Protein AF-A0A856MIJ2-F1 (afdb_monomer_lite)

Foldseek 3Di:
DVVVVVVVVVVVVVVVVVVVVVVVPPPPPPPPPPPVVVVVVVCVVVVVVVVVVVVCVVVVVVCCCVVVVVVVVVVVVVVVVVVVVVVVVVVVVVQVVVPPRVVVVVCVVVVCVVCCCVQQVPDPVNVVVVVVVVVVVCVVVPD

Organism: NCBI:txid415709

Structure (mmCIF, N/CA/C/O backbone):
data_AF-A0A856MIJ2-F1
#
_entry.id   AF-A0A856MIJ2-F1
#
loop_
_atom_site.group_PDB
_atom_site.id
_atom_site.type_symbol
_atom_site.label_atom_id
_atom_site.label_alt_id
_atom_site.label_comp_id
_atom_site.label_asym_id
_atom_site.label_entity_id
_atom_site.label_seq_id
_atom_site.pdbx_PDB_ins_code
_atom_site.Cartn_x
_atom_site.Cartn_y
_atom_site.Cartn_z
_atom_site.occupancy
_atom_site.B_iso_or_equiv
_atom_site.auth_seq_id
_atom_site.auth_comp_id
_atom_site.auth_asym_id
_atom_site.auth_atom_id
_atom_site.pdbx_PDB_model_num
ATOM 1 N N . MET A 1 1 ? -34.867 -69.426 50.176 1.00 54.50 1 MET A N 1
ATOM 2 C CA . MET A 1 1 ? -35.724 -68.615 49.276 1.00 54.50 1 MET A CA 1
ATOM 3 C C . MET A 1 1 ? -35.833 -67.183 49.816 1.00 54.50 1 MET A C 1
ATOM 5 O O . MET A 1 1 ? -36.799 -66.490 49.542 1.00 54.50 1 MET A O 1
ATOM 9 N N . ASP A 1 2 ? -34.819 -66.720 50.558 1.00 55.28 2 ASP A N 1
ATOM 10 C CA . ASP A 1 2 ? -34.926 -65.553 51.447 1.00 55.28 2 ASP A CA 1
ATOM 11 C C . ASP A 1 2 ? -34.180 -64.321 50.909 1.00 55.28 2 ASP A C 1
ATOM 13 O O . ASP A 1 2 ? -34.388 -63.206 51.376 1.00 55.28 2 ASP A O 1
ATOM 17 N N . SER A 1 3 ? -33.335 -64.504 49.890 1.00 54.69 3 SER A N 1
ATOM 18 C CA . SER A 1 3 ? -32.534 -63.433 49.283 1.00 54.69 3 SER A CA 1
ATOM 19 C C . SER A 1 3 ? -33.334 -62.561 48.305 1.00 54.69 3 SER A C 1
ATOM 21 O O . SER A 1 3 ? -33.041 -61.378 48.168 1.00 54.69 3 SER A O 1
ATOM 23 N N . GLU A 1 4 ? -34.370 -63.110 47.660 1.00 56.03 4 GLU A N 1
ATOM 24 C CA . GLU A 1 4 ? -35.196 -62.366 46.692 1.00 56.03 4 GLU A CA 1
ATOM 25 C C . GLU A 1 4 ? -36.215 -61.439 47.377 1.00 56.03 4 GLU A C 1
ATOM 27 O O . GLU A 1 4 ? -36.511 -60.360 46.868 1.00 56.03 4 GLU A O 1
ATOM 32 N N . LEU A 1 5 ? -36.686 -61.800 48.579 1.00 55.91 5 LEU A N 1
ATOM 33 C CA . LEU A 1 5 ? -37.606 -60.966 49.362 1.00 55.91 5 LEU A CA 1
ATOM 34 C C . LEU A 1 5 ? -36.909 -59.729 49.954 1.00 55.91 5 LEU A C 1
ATOM 36 O O . LEU A 1 5 ? -37.493 -58.648 49.959 1.00 55.91 5 LEU A O 1
ATOM 40 N N . GLN A 1 6 ? -35.636 -59.842 50.358 1.00 55.84 6 GLN A N 1
ATOM 41 C CA . GLN A 1 6 ? -34.848 -58.686 50.815 1.00 55.84 6 GLN A CA 1
ATOM 42 C C . GLN A 1 6 ? -34.527 -57.706 49.685 1.00 55.84 6 GLN A C 1
ATOM 44 O O . GLN A 1 6 ? -34.482 -56.498 49.913 1.00 55.84 6 GLN A O 1
ATOM 49 N N . GLN A 1 7 ? -34.323 -58.198 48.461 1.00 55.78 7 GLN A N 1
ATOM 50 C CA . GLN A 1 7 ? -34.006 -57.334 47.327 1.00 55.78 7 GLN A CA 1
ATOM 51 C C . GLN A 1 7 ? -35.229 -56.535 46.859 1.00 55.78 7 GLN A C 1
ATOM 53 O O . GLN A 1 7 ? -35.087 -55.369 46.486 1.00 55.78 7 GLN A O 1
ATOM 58 N N . ALA A 1 8 ? -36.429 -57.116 46.942 1.00 59.53 8 ALA A N 1
ATOM 59 C CA . ALA A 1 8 ? -37.675 -56.414 46.643 1.00 59.53 8 ALA A CA 1
ATOM 60 C C . ALA A 1 8 ? -37.953 -55.286 47.654 1.00 59.53 8 ALA A C 1
ATOM 62 O O . ALA A 1 8 ? -38.270 -54.168 47.251 1.00 59.53 8 ALA A O 1
ATOM 63 N N . GLU A 1 9 ? -37.740 -55.540 48.949 1.00 57.12 9 GLU A N 1
ATOM 64 C CA . GLU A 1 9 ? -37.957 -54.556 50.020 1.00 57.12 9 GLU A CA 1
ATOM 65 C C . GLU A 1 9 ? -36.946 -53.394 49.970 1.00 57.12 9 GLU A C 1
ATOM 67 O O . GLU A 1 9 ? -37.318 -52.228 50.120 1.00 57.12 9 GLU A O 1
ATOM 72 N N . TYR A 1 10 ? -35.675 -53.680 49.658 1.00 57.41 10 TYR A N 1
ATOM 73 C CA . TYR A 1 10 ? -34.640 -52.647 49.499 1.00 57.41 10 TYR A CA 1
ATOM 74 C C . TYR A 1 10 ? -34.880 -51.760 48.269 1.00 57.41 10 TYR A C 1
ATOM 76 O O . TYR A 1 10 ? -34.536 -50.575 48.259 1.00 57.41 10 TYR A O 1
ATOM 84 N N . THR A 1 11 ? -35.470 -52.334 47.219 1.00 59.78 11 THR A N 1
ATOM 85 C CA . THR A 1 11 ? -35.777 -51.615 45.979 1.00 59.78 11 THR A CA 1
ATOM 86 C C . THR A 1 11 ? -37.010 -50.734 46.157 1.00 59.78 11 THR A C 1
ATOM 88 O O . THR A 1 11 ? -36.980 -49.580 45.736 1.00 59.78 11 THR A O 1
ATOM 91 N N . ASP A 1 12 ? -38.039 -51.215 46.860 1.00 61.66 12 ASP A N 1
ATOM 92 C CA . ASP A 1 12 ? -39.231 -50.426 47.194 1.00 61.66 12 ASP A CA 1
ATOM 93 C C . ASP A 1 12 ? -38.883 -49.236 48.101 1.00 61.66 12 ASP A C 1
ATOM 95 O O . ASP A 1 12 ? -39.231 -48.098 47.787 1.00 61.66 12 ASP A O 1
ATOM 99 N N . ALA A 1 13 ? -38.083 -49.455 49.152 1.00 63.53 13 ALA A N 1
ATOM 100 C CA . ALA A 1 13 ? -37.635 -48.385 50.046 1.00 63.53 13 ALA A CA 1
ATOM 101 C C . ALA A 1 13 ? -36.805 -47.315 49.314 1.00 63.53 13 ALA A C 1
ATOM 103 O O . ALA A 1 13 ? -37.005 -46.117 49.523 1.00 63.53 13 ALA A O 1
ATOM 104 N N . LYS A 1 14 ? -35.913 -47.730 48.404 1.00 67.12 14 LYS A N 1
ATOM 105 C CA . LYS A 1 14 ? -35.078 -46.815 47.612 1.00 67.12 14 LYS A CA 1
ATOM 106 C C . LYS A 1 14 ? -35.877 -46.040 46.563 1.00 67.12 14 LYS A C 1
ATOM 108 O O . LYS A 1 14 ? -35.586 -44.870 46.320 1.00 67.12 14 LYS A O 1
ATOM 113 N N . ILE A 1 15 ? -36.888 -46.666 45.963 1.00 68.25 15 ILE A N 1
ATOM 114 C CA . ILE A 1 15 ? -37.820 -45.994 45.050 1.00 68.25 15 ILE A CA 1
ATOM 115 C C . ILE A 1 15 ? -38.656 -44.975 45.827 1.00 68.25 15 ILE A C 1
ATOM 117 O O . ILE A 1 15 ? -38.817 -43.846 45.374 1.00 68.25 15 ILE A O 1
ATOM 121 N N . LYS A 1 16 ? -39.117 -45.323 47.030 1.00 66.06 16 LYS A N 1
ATOM 122 C CA . LYS A 1 16 ? -39.921 -44.436 47.876 1.00 66.06 16 LYS A CA 1
ATOM 123 C C . LYS A 1 16 ? -39.129 -43.231 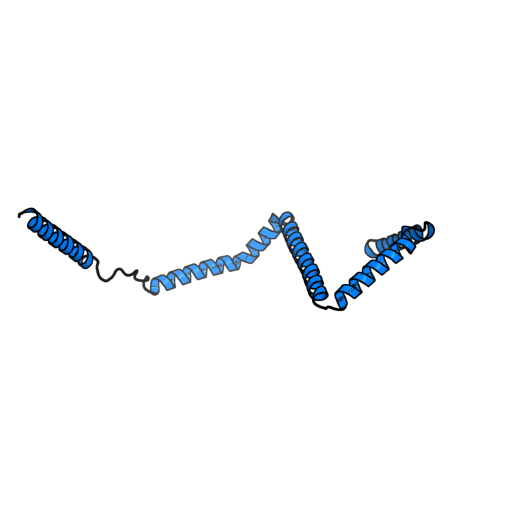48.389 1.00 66.06 16 LYS A C 1
ATOM 125 O O . LYS A 1 16 ? -39.651 -42.122 48.377 1.00 66.06 16 LYS A O 1
ATOM 130 N N . GLU A 1 17 ? -37.866 -43.424 48.765 1.00 64.62 17 GLU A N 1
ATOM 131 C CA . GLU A 1 17 ? -36.922 -42.341 49.091 1.00 64.62 17 GLU A CA 1
ATOM 132 C C . GLU A 1 17 ? -36.634 -41.450 47.873 1.00 64.62 17 GLU A C 1
ATOM 134 O O . GLU A 1 17 ? -36.655 -40.226 47.988 1.00 64.62 17 GLU A O 1
ATOM 139 N N . GLY A 1 18 ? -36.440 -42.045 46.690 1.00 61.53 18 GLY A N 1
ATOM 140 C CA . GLY A 1 18 ? -36.250 -41.305 45.439 1.00 61.53 18 GLY A CA 1
ATOM 141 C C . GLY A 1 18 ? -37.469 -40.464 45.051 1.00 61.53 18 GLY A C 1
ATOM 142 O O . GLY A 1 18 ? -37.315 -39.311 44.663 1.00 61.53 18 GLY A O 1
ATOM 143 N N . ILE A 1 19 ? -38.682 -40.995 45.217 1.00 59.66 19 ILE A N 1
ATOM 144 C CA . ILE A 1 19 ? -39.933 -40.263 44.960 1.00 59.66 19 ILE A CA 1
ATOM 145 C C . ILE A 1 19 ? -40.131 -39.152 45.999 1.00 59.66 19 ILE A C 1
ATOM 147 O O . ILE A 1 19 ? -40.496 -38.039 45.634 1.00 59.66 19 ILE A O 1
ATOM 151 N N . LYS A 1 20 ? -39.796 -39.400 47.271 1.00 61.19 20 LYS A N 1
ATOM 152 C CA . LYS A 1 20 ? -39.870 -38.393 48.339 1.00 61.19 20 LYS A CA 1
ATOM 153 C C . LYS A 1 20 ? -38.852 -37.261 48.155 1.00 61.19 20 LYS A C 1
ATOM 155 O O . LYS A 1 20 ? -39.156 -36.119 48.481 1.00 61.19 20 LYS A O 1
ATOM 160 N N . ALA A 1 21 ? -37.673 -37.554 47.601 1.00 55.75 21 ALA A N 1
ATOM 161 C CA . ALA A 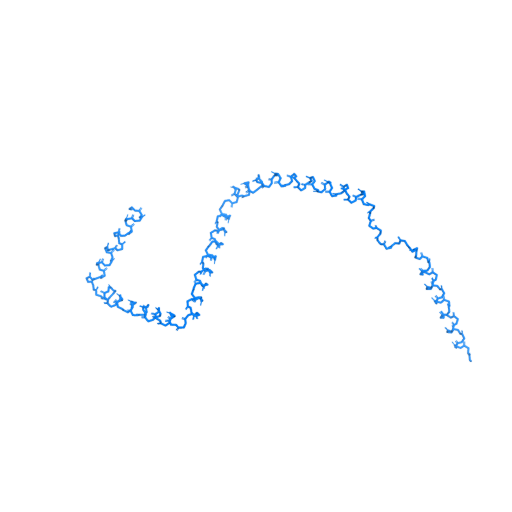1 21 ? -36.667 -36.552 47.242 1.00 55.75 21 ALA A CA 1
ATOM 162 C C . ALA A 1 21 ? -37.064 -35.720 46.006 1.00 55.75 21 ALA A C 1
ATOM 164 O O . ALA A 1 21 ? -36.653 -34.568 45.893 1.00 55.75 21 ALA A O 1
ATOM 165 N N . LEU A 1 22 ? -37.883 -36.279 45.106 1.00 55.28 22 LEU A N 1
ATOM 166 C CA . LEU A 1 22 ? -38.438 -35.575 43.946 1.00 55.28 22 LEU A CA 1
ATOM 167 C C . LEU A 1 22 ? -39.686 -34.747 44.303 1.00 55.28 22 LEU A C 1
ATOM 169 O O . LEU A 1 22 ? -39.849 -33.662 43.757 1.00 55.28 22 LEU A O 1
ATOM 173 N N . GLU A 1 23 ? -40.520 -35.196 45.248 1.00 56.75 23 GLU A N 1
ATOM 174 C CA . GLU A 1 23 ? -41.633 -34.403 45.810 1.00 56.75 23 GLU A CA 1
ATOM 175 C C . GLU A 1 23 ? -41.159 -33.293 46.765 1.00 56.75 23 GLU A C 1
ATOM 177 O O . GLU A 1 23 ? -41.837 -32.279 46.906 1.00 56.75 23 GLU A O 1
ATOM 182 N N . ALA A 1 24 ? -39.995 -33.457 47.408 1.00 49.28 24 ALA A N 1
ATOM 183 C CA . ALA A 1 24 ? -39.366 -32.419 48.231 1.00 49.28 24 ALA A CA 1
ATOM 184 C C . ALA A 1 24 ? -38.610 -31.359 47.407 1.00 49.28 24 ALA A C 1
ATOM 186 O O . ALA A 1 24 ? -38.122 -30.380 47.973 1.00 49.28 24 ALA A O 1
ATOM 187 N N . SER A 1 25 ? -38.507 -31.533 46.085 1.00 51.34 25 SER A N 1
ATOM 188 C CA . SER A 1 25 ? -38.078 -30.467 45.187 1.00 51.34 25 SER A CA 1
ATOM 189 C C . SER A 1 25 ? -39.318 -29.665 44.808 1.00 51.34 25 SER A C 1
ATOM 191 O O . SER A 1 25 ? -40.121 -30.073 43.972 1.00 51.34 25 SER A O 1
ATOM 193 N N . GLU A 1 26 ? -39.508 -28.552 45.512 1.00 56.19 26 GLU A N 1
ATOM 194 C CA . GLU A 1 26 ? -40.590 -27.602 45.275 1.00 56.19 26 GLU A CA 1
ATOM 195 C C . GLU A 1 26 ? -40.754 -27.321 43.766 1.00 56.19 26 GLU A C 1
ATOM 197 O O . GLU A 1 26 ? -39.761 -27.016 43.095 1.00 56.19 26 GLU A O 1
ATOM 202 N N . PRO A 1 27 ? -41.981 -27.353 43.208 1.00 45.62 27 PRO A N 1
ATOM 203 C CA . PRO A 1 27 ? -42.247 -27.066 41.796 1.00 45.62 27 PRO A CA 1
ATOM 204 C C . PRO A 1 27 ? -42.164 -25.555 41.495 1.00 45.62 27 PRO A C 1
ATOM 206 O O . PRO A 1 27 ? -43.048 -24.983 40.863 1.00 45.62 27 PRO A O 1
ATOM 209 N N . GLY A 1 28 ? -41.117 -24.889 41.985 1.00 47.56 28 GLY A N 1
ATOM 210 C CA . GLY A 1 28 ? -40.957 -23.436 41.939 1.00 47.56 28 GLY A CA 1
ATOM 211 C C . GLY A 1 28 ? -39.528 -22.940 41.719 1.00 47.56 28 GLY A C 1
ATOM 212 O O . GLY A 1 28 ? -39.320 -21.735 41.678 1.00 47.56 28 GLY A O 1
ATOM 213 N N . THR A 1 29 ? -38.539 -23.822 41.545 1.00 41.44 29 THR A N 1
ATOM 214 C CA . THR A 1 29 ? -37.127 -23.422 41.353 1.00 41.44 29 THR A CA 1
ATOM 215 C C . THR A 1 29 ? -36.590 -23.696 39.948 1.00 41.44 29 THR A C 1
ATOM 217 O O . THR A 1 29 ? -35.381 -23.804 39.740 1.00 41.44 29 THR A O 1
ATOM 220 N N . LEU A 1 30 ? -37.465 -23.710 38.934 1.00 47.16 30 LEU A N 1
ATOM 221 C CA . LEU A 1 30 ? -37.021 -23.284 37.606 1.00 47.16 30 LEU A CA 1
ATOM 222 C C . LEU A 1 30 ? -36.587 -21.837 37.770 1.00 47.16 30 LEU A C 1
ATOM 224 O O . LEU A 1 30 ? -37.462 -21.024 38.041 1.00 47.16 30 LEU A O 1
ATOM 228 N N . ALA A 1 31 ? -35.275 -21.578 37.686 1.00 57.78 31 ALA A N 1
ATOM 229 C CA . ALA A 1 31 ? -34.635 -20.265 37.754 1.00 57.78 31 ALA A CA 1
ATOM 230 C C . ALA A 1 31 ? -35.642 -19.151 37.452 1.00 57.78 31 ALA A C 1
ATOM 232 O O . ALA A 1 31 ? -35.923 -18.848 36.290 1.00 57.78 31 ALA A O 1
ATOM 233 N N . MET A 1 32 ? -36.273 -18.639 38.511 1.00 50.66 32 MET A N 1
ATOM 234 C CA . MET A 1 32 ? -37.280 -17.609 38.374 1.00 50.66 32 MET A CA 1
ATOM 235 C C . MET A 1 32 ? -36.452 -16.402 37.983 1.00 50.66 32 MET A C 1
ATOM 237 O O . MET A 1 32 ? -35.617 -15.953 38.769 1.00 50.66 32 MET A O 1
ATOM 241 N N . LEU A 1 33 ? -36.572 -15.984 36.721 1.00 62.78 33 LEU A N 1
ATOM 242 C CA . LEU A 1 33 ? -35.953 -14.746 36.276 1.00 62.78 33 LEU A CA 1
ATOM 243 C C . LEU A 1 33 ? -36.330 -13.685 37.315 1.00 62.78 33 LEU A C 1
ATOM 245 O O . LEU A 1 33 ? -37.508 -13.652 37.706 1.00 62.78 33 LEU A O 1
ATOM 249 N N . PRO A 1 34 ? -35.356 -12.901 37.816 1.00 63.88 34 PRO A N 1
ATOM 250 C CA . PRO A 1 34 ? -35.646 -11.868 38.794 1.00 63.88 34 PRO A CA 1
ATOM 251 C C . PRO A 1 34 ? -36.831 -11.035 38.287 1.00 63.88 34 PRO A C 1
ATOM 253 O O . PRO A 1 34 ? -36.981 -10.869 37.068 1.00 63.88 34 PRO A O 1
ATOM 256 N N . PRO A 1 35 ? -37.737 -10.596 39.179 1.00 65.31 35 PRO A N 1
ATOM 257 C CA . PRO A 1 35 ? -38.908 -9.825 38.782 1.00 65.31 35 PRO A CA 1
ATOM 258 C C . PRO A 1 35 ? -38.462 -8.700 37.846 1.00 65.31 35 PRO A C 1
ATOM 260 O O . PRO A 1 35 ? -37.446 -8.061 38.105 1.00 65.31 35 PRO A O 1
ATOM 263 N N . ALA A 1 36 ? -39.197 -8.479 36.750 1.00 61.84 36 ALA A N 1
ATOM 264 C CA . ALA A 1 36 ? -38.814 -7.550 35.679 1.00 61.84 36 ALA A CA 1
ATOM 265 C C . ALA A 1 36 ? -38.363 -6.167 36.194 1.00 61.84 36 ALA A C 1
ATOM 267 O O . ALA A 1 36 ? -37.527 -5.530 35.568 1.00 61.84 36 ALA A O 1
ATOM 268 N N . THR A 1 37 ? -38.838 -5.757 37.371 1.00 62.06 37 THR A N 1
ATOM 269 C CA . THR A 1 37 ? -38.402 -4.576 38.120 1.00 62.06 37 THR A CA 1
ATOM 270 C C . THR A 1 37 ? -36.900 -4.553 38.446 1.00 62.06 37 THR A C 1
ATOM 272 O O . THR A 1 37 ? -36.252 -3.543 38.208 1.00 62.06 37 THR A O 1
ATOM 275 N N . GLU A 1 38 ? -36.311 -5.648 38.940 1.00 65.00 38 GLU A N 1
ATOM 276 C CA . GLU A 1 38 ? -34.869 -5.722 39.249 1.00 65.00 38 GLU A CA 1
ATOM 277 C C . GLU A 1 38 ? -34.029 -5.723 37.965 1.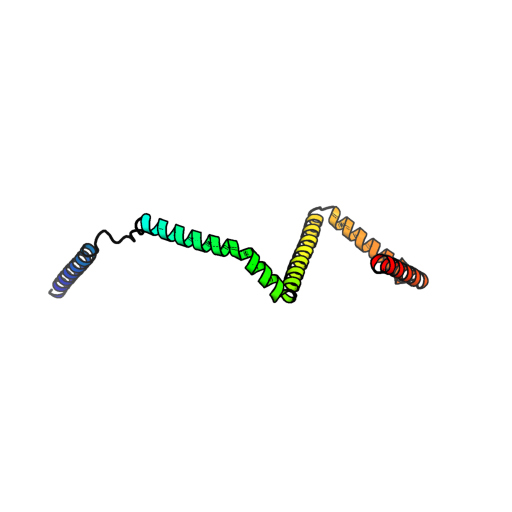00 65.00 38 GLU A C 1
ATOM 279 O O . GLU A 1 38 ? -32.995 -5.067 37.889 1.00 65.00 38 GLU A O 1
ATOM 284 N N . THR A 1 39 ? -34.516 -6.392 36.913 1.00 72.50 39 THR A N 1
ATOM 285 C CA . THR A 1 39 ? -33.857 -6.407 35.596 1.00 72.50 39 THR A CA 1
ATOM 286 C C . THR A 1 39 ? -33.896 -5.032 34.922 1.00 72.50 39 THR A C 1
ATOM 288 O O . THR A 1 39 ? -32.922 -4.626 34.292 1.00 72.50 39 THR A O 1
ATOM 291 N N . GLU A 1 40 ? -34.996 -4.287 35.048 1.00 72.38 40 GLU A N 1
ATOM 292 C CA . GLU A 1 40 ? -35.092 -2.913 34.548 1.00 72.38 40 GLU A CA 1
ATOM 293 C C . GLU A 1 40 ? -34.180 -1.958 35.323 1.00 72.38 40 GLU A C 1
ATOM 295 O O . GLU A 1 40 ? -33.530 -1.115 34.702 1.00 72.38 40 GLU A O 1
ATOM 300 N N . GLU A 1 41 ? -34.086 -2.098 36.647 1.00 77.75 41 GLU A N 1
ATOM 301 C CA . GLU A 1 41 ? -33.175 -1.293 37.466 1.00 77.75 41 GLU A CA 1
ATOM 302 C C . GLU A 1 41 ? -31.700 -1.593 37.152 1.00 77.75 41 GLU A C 1
ATOM 304 O O . GLU A 1 41 ? -30.917 -0.659 36.962 1.00 77.75 41 GLU A O 1
ATOM 309 N N . GLU A 1 42 ? -31.315 -2.863 36.993 1.00 78.62 42 GLU A N 1
ATOM 310 C CA . GLU A 1 42 ? -29.960 -3.252 36.576 1.00 78.62 42 GLU A CA 1
ATOM 311 C C . GLU A 1 42 ? -29.628 -2.779 35.155 1.00 78.62 42 GLU A C 1
ATOM 313 O O . GLU A 1 42 ? -28.525 -2.287 34.918 1.00 78.62 42 GLU A O 1
ATOM 318 N N . LEU A 1 43 ? -30.568 -2.855 34.207 1.00 81.25 43 LEU A N 1
ATOM 319 C CA . LEU A 1 43 ? -30.376 -2.344 32.844 1.00 81.25 43 LEU A CA 1
ATOM 320 C C . LEU A 1 43 ? -30.278 -0.817 32.799 1.00 81.25 43 LEU A C 1
ATOM 322 O O . LEU A 1 43 ? -29.526 -0.282 31.983 1.00 81.25 43 LEU A O 1
ATOM 326 N N . GLN A 1 44 ? -30.999 -0.106 33.665 1.00 82.69 44 GLN A N 1
ATOM 327 C CA . GLN A 1 44 ? -30.883 1.348 33.788 1.00 82.69 44 GLN A CA 1
ATOM 328 C C . GLN A 1 44 ? -29.542 1.749 34.411 1.00 82.69 44 GLN A C 1
ATOM 330 O O . GLN A 1 44 ? -28.893 2.674 33.918 1.00 82.69 44 GLN A O 1
ATOM 335 N N . GLN A 1 45 ? -29.082 1.026 35.436 1.00 84.44 45 GLN A N 1
ATOM 336 C CA . GLN A 1 45 ? -27.762 1.239 36.038 1.00 84.44 45 GLN A CA 1
ATOM 337 C C . GLN A 1 45 ? -26.630 0.899 35.057 1.00 84.44 45 GLN A C 1
ATOM 339 O O . GLN A 1 45 ? -25.706 1.694 34.871 1.00 84.44 45 GLN A O 1
ATOM 344 N N . PHE A 1 46 ? -26.738 -0.232 34.359 1.00 87.81 46 PHE A N 1
ATOM 345 C CA . PHE A 1 46 ? -25.792 -0.673 33.336 1.00 87.81 46 PHE A CA 1
ATOM 346 C C . PHE A 1 46 ? -25.783 0.266 32.125 1.00 87.81 46 PHE A C 1
ATOM 348 O O . PHE A 1 46 ? -24.720 0.639 31.632 1.00 87.81 46 PHE A O 1
ATOM 355 N N . GLY A 1 47 ? -26.957 0.721 31.682 1.00 87.62 47 GLY A N 1
ATOM 356 C CA . GLY A 1 47 ? -27.110 1.704 30.612 1.00 87.62 47 GLY A CA 1
ATOM 357 C C . GLY A 1 47 ? -26.511 3.061 30.978 1.00 87.62 47 GLY A C 1
ATOM 358 O O . GLY A 1 47 ? -25.820 3.664 30.157 1.00 87.62 47 GLY A O 1
ATOM 359 N N . GLY A 1 48 ? -26.695 3.508 32.223 1.00 89.00 48 GLY A N 1
ATOM 360 C CA . GLY A 1 48 ? -26.050 4.711 32.751 1.00 89.00 48 GLY A CA 1
ATOM 361 C C . GLY A 1 48 ? -24.526 4.588 32.753 1.00 89.00 48 GLY A C 1
ATOM 362 O O . GLY A 1 48 ? -23.832 5.464 32.238 1.00 89.00 48 GLY A O 1
ATOM 363 N N . GLN A 1 49 ? -24.001 3.462 33.236 1.00 88.62 49 GLN A N 1
ATOM 364 C CA . GLN A 1 49 ? -22.563 3.198 33.275 1.00 88.62 49 GLN A CA 1
ATOM 365 C C . GLN A 1 49 ? -21.942 3.087 31.869 1.00 88.62 49 GLN A C 1
ATOM 367 O O . GLN A 1 49 ? -20.864 3.639 31.634 1.00 88.62 49 GLN A O 1
ATOM 372 N N . ILE A 1 50 ? -22.628 2.444 30.912 1.00 91.38 50 ILE A N 1
ATOM 373 C CA . ILE A 1 50 ? -22.212 2.417 29.500 1.00 91.38 50 ILE A CA 1
ATOM 374 C C . ILE A 1 50 ? -22.251 3.824 28.912 1.00 91.38 50 ILE A C 1
ATOM 376 O O . ILE A 1 50 ? -21.308 4.209 28.230 1.00 91.38 50 ILE A O 1
ATOM 380 N N . SER A 1 51 ? -23.293 4.613 29.181 1.00 91.06 51 SER A N 1
ATOM 381 C CA . SER A 1 51 ? -23.392 5.984 28.672 1.00 91.06 51 SER A CA 1
ATOM 382 C C . SER A 1 51 ? -22.227 6.849 29.150 1.00 91.06 51 SER A C 1
ATOM 384 O O . SER A 1 51 ? -21.671 7.605 28.355 1.00 91.06 51 SER A O 1
ATOM 386 N N . THR A 1 52 ? -21.830 6.731 30.418 1.00 90.00 52 THR A N 1
ATOM 387 C CA . THR A 1 52 ? -20.666 7.445 30.960 1.00 90.00 52 THR A CA 1
ATOM 388 C C . THR A 1 52 ? -19.369 6.962 30.316 1.00 90.00 52 THR A C 1
ATOM 390 O O . THR A 1 52 ? -18.568 7.774 29.862 1.00 90.00 52 THR A O 1
ATOM 393 N N . PHE A 1 53 ? -19.184 5.648 30.181 1.00 91.50 53 PHE A N 1
ATOM 394 C CA . PHE A 1 53 ? -18.013 5.089 29.506 1.00 91.50 53 PHE A CA 1
ATOM 395 C C . PHE A 1 53 ? -17.918 5.520 28.030 1.00 91.50 53 PHE A C 1
ATOM 397 O O . PHE A 1 53 ? -16.842 5.884 27.560 1.00 91.50 53 PHE A O 1
ATOM 404 N N . LEU A 1 54 ? -19.038 5.530 27.298 1.00 92.00 54 LEU A N 1
ATOM 405 C CA . LEU A 1 54 ? -19.112 6.000 25.911 1.00 92.00 54 LEU A CA 1
ATOM 406 C C . LEU A 1 54 ? -18.864 7.509 25.796 1.00 92.00 54 LEU A C 1
ATOM 408 O O . LEU A 1 54 ? -18.257 7.945 24.820 1.00 92.00 54 LEU A O 1
ATOM 412 N N . ALA A 1 55 ? -19.304 8.302 26.776 1.00 92.50 55 ALA A N 1
ATOM 413 C CA . ALA A 1 55 ? -19.006 9.733 26.824 1.00 92.50 55 ALA A CA 1
ATOM 414 C C . ALA A 1 55 ? -17.502 9.994 27.013 1.00 92.50 55 ALA A C 1
ATOM 416 O O . ALA A 1 55 ? -16.964 10.947 26.454 1.00 92.50 55 ALA A O 1
ATOM 417 N N . GLU A 1 56 ? -16.813 9.119 27.744 1.00 92.94 56 GLU A N 1
ATOM 418 C CA . GLU A 1 56 ? -15.373 9.215 27.995 1.00 92.94 56 GLU A CA 1
ATOM 419 C C . GLU A 1 56 ? -14.505 8.481 26.952 1.00 92.94 56 GLU A C 1
ATOM 421 O O . GLU A 1 56 ? -13.297 8.718 26.887 1.00 92.94 56 GLU A O 1
ATOM 426 N N . LEU A 1 57 ? -15.084 7.626 26.096 1.00 94.25 57 LEU A N 1
ATOM 427 C CA . LEU A 1 57 ? -14.380 6.943 24.999 1.00 94.25 57 LEU A CA 1
ATOM 428 C C . LEU A 1 57 ? -13.492 7.860 24.151 1.00 94.25 57 LEU A C 1
ATOM 430 O O . LEU A 1 57 ? -12.331 7.495 23.945 1.00 94.25 57 LEU A O 1
ATOM 434 N N . PRO A 1 58 ? -13.971 9.009 23.630 1.00 92.69 58 PRO A N 1
ATOM 435 C CA . PRO A 1 58 ? -13.115 9.889 22.839 1.00 92.69 58 PRO A CA 1
ATOM 436 C C . PRO A 1 58 ? -11.889 10.359 23.634 1.00 92.69 58 PRO A C 1
ATOM 438 O O . PRO A 1 58 ? -10.789 10.413 23.084 1.00 92.69 58 PRO A O 1
ATOM 441 N N . GLU A 1 59 ? -12.046 10.601 24.936 1.00 93.19 59 GLU A N 1
ATOM 442 C CA . GLU A 1 59 ? -10.969 11.008 25.840 1.00 93.19 59 GLU A CA 1
ATOM 443 C C . GLU A 1 59 ? -9.955 9.868 26.069 1.00 93.19 59 GLU A C 1
ATOM 445 O O . GLU A 1 59 ? -8.738 10.083 26.069 1.00 93.19 59 GLU A O 1
ATOM 450 N N . TYR A 1 60 ? -10.430 8.626 26.238 1.00 91.81 60 TYR A N 1
ATOM 451 C CA . TYR A 1 60 ? -9.574 7.439 26.372 1.00 91.81 60 TYR A CA 1
ATOM 452 C C . TYR A 1 60 ? -8.819 7.117 25.081 1.00 91.81 60 TYR A C 1
ATOM 454 O O . TYR A 1 60 ? -7.615 6.861 25.129 1.00 91.81 60 TYR A O 1
ATOM 462 N N . LEU A 1 61 ? -9.490 7.172 23.929 1.00 91.31 61 LEU A N 1
ATOM 463 C CA . LEU A 1 61 ? -8.872 6.945 22.621 1.00 91.31 61 LEU A CA 1
ATOM 464 C C . LEU A 1 61 ? -7.851 8.037 22.296 1.00 91.31 61 LEU A C 1
ATOM 466 O O . LEU A 1 61 ? -6.752 7.730 21.836 1.00 91.31 61 LEU A O 1
ATOM 470 N N . GLY A 1 62 ? -8.179 9.297 22.592 1.00 90.56 62 GLY A N 1
ATOM 471 C CA . GLY A 1 62 ? -7.268 10.426 22.427 1.00 90.56 62 GLY A CA 1
ATOM 472 C C . GLY A 1 62 ? -5.999 10.259 23.260 1.00 90.56 62 GLY A C 1
ATOM 473 O O . GLY A 1 62 ? -4.892 10.373 22.728 1.00 90.56 62 GLY A O 1
ATOM 474 N N . ARG A 1 63 ? -6.141 9.905 24.546 1.00 92.12 63 ARG A N 1
ATOM 475 C CA . ARG A 1 63 ? -4.995 9.621 25.422 1.00 92.12 63 ARG A CA 1
ATOM 476 C C . ARG A 1 63 ? -4.200 8.411 24.960 1.00 92.12 63 ARG A C 1
ATOM 478 O O . ARG A 1 63 ? -2.986 8.508 24.892 1.00 92.12 63 ARG A O 1
ATOM 485 N N . PHE A 1 64 ? -4.850 7.314 24.583 1.00 89.56 64 PHE A N 1
ATOM 486 C CA . PHE A 1 64 ? -4.170 6.115 24.095 1.00 89.56 64 PHE A CA 1
ATOM 487 C C . PHE A 1 64 ? -3.349 6.399 22.832 1.00 89.56 64 PHE A C 1
ATOM 489 O O . PHE A 1 64 ? -2.164 6.081 22.784 1.00 89.56 64 PHE A O 1
ATOM 496 N N . VAL A 1 65 ? -3.936 7.055 21.827 1.00 91.88 65 VAL A N 1
ATOM 497 C CA . VAL A 1 65 ? -3.205 7.419 20.604 1.00 91.88 65 VAL A CA 1
ATOM 498 C C . VAL A 1 65 ? -2.062 8.380 20.924 1.00 91.88 65 VAL A C 1
ATOM 500 O O . VAL A 1 65 ? -0.994 8.262 20.329 1.00 91.88 65 VAL A O 1
ATOM 503 N N . ASN A 1 66 ? -2.253 9.314 21.862 1.00 91.50 66 ASN A N 1
ATOM 504 C CA . ASN A 1 66 ? -1.231 10.293 22.225 1.00 91.50 66 ASN A CA 1
ATOM 505 C C . ASN A 1 66 ? -0.095 9.715 23.095 1.00 91.50 66 ASN A C 1
ATOM 507 O O . ASN A 1 66 ? 1.052 10.118 22.912 1.00 91.50 66 ASN A O 1
ATOM 511 N N . GLU A 1 67 ? -0.397 8.774 23.987 1.00 91.81 67 GLU A N 1
ATOM 512 C CA . GLU A 1 67 ? 0.553 8.072 24.863 1.00 91.81 67 GLU A CA 1
ATOM 513 C C . GLU A 1 67 ? 1.342 7.010 24.081 1.00 91.81 67 GLU A C 1
ATOM 515 O O . GLU A 1 67 ? 2.557 6.885 24.206 1.00 91.81 67 GLU A O 1
ATOM 520 N N . TYR A 1 68 ? 0.666 6.292 23.182 1.00 91.38 68 TYR A N 1
ATOM 521 C CA . TYR A 1 68 ? 1.226 5.188 22.405 1.00 91.38 68 TYR A CA 1
ATOM 522 C C . TYR A 1 68 ? 1.484 5.558 20.937 1.00 91.38 68 TYR A C 1
ATOM 524 O O . TYR A 1 68 ? 1.464 4.682 20.074 1.00 91.38 68 TYR A O 1
ATOM 532 N N . LYS A 1 69 ? 1.762 6.833 20.619 1.00 89.69 69 LYS A N 1
ATOM 533 C CA . LYS A 1 69 ? 1.928 7.321 19.229 1.00 89.69 69 LYS A CA 1
ATOM 534 C C . LYS A 1 69 ? 2.794 6.420 18.360 1.00 89.69 69 LYS A C 1
ATOM 536 O O . LYS A 1 69 ? 2.409 6.072 17.251 1.00 89.69 69 LYS A O 1
ATOM 541 N N . LEU A 1 70 ? 3.969 6.048 18.860 1.00 88.62 70 LEU A N 1
ATOM 542 C CA . LEU A 1 70 ? 4.976 5.322 18.091 1.00 88.62 70 LEU A CA 1
ATOM 543 C C . LEU A 1 70 ? 4.523 3.887 17.738 1.00 88.62 70 LEU A C 1
ATOM 545 O O . LEU A 1 70 ? 4.520 3.551 16.549 1.00 88.62 70 LEU A O 1
ATOM 549 N N . PRO A 1 71 ? 4.066 3.051 18.693 1.00 92.88 71 PRO A N 1
ATOM 550 C CA . PRO A 1 71 ? 3.507 1.739 18.365 1.00 92.88 71 PRO A CA 1
ATOM 551 C C . PRO A 1 71 ? 2.158 1.813 17.634 1.00 92.88 71 PRO A C 1
ATOM 553 O O . PRO A 1 71 ? 1.940 1.008 16.732 1.00 92.88 71 PRO A O 1
ATOM 556 N N . VAL A 1 72 ? 1.285 2.782 17.938 1.00 94.69 72 VAL A N 1
ATOM 557 C CA . VAL A 1 72 ? -0.007 2.951 17.242 1.00 94.69 72 VAL A CA 1
ATOM 558 C C . VAL A 1 72 ? 0.202 3.286 15.770 1.00 94.69 72 VAL A C 1
ATOM 560 O O . VAL A 1 72 ? -0.397 2.642 14.914 1.00 94.69 72 VAL A O 1
ATOM 563 N N . ILE A 1 73 ? 1.083 4.239 15.455 1.00 94.56 73 ILE A N 1
ATOM 564 C CA . ILE A 1 73 ? 1.411 4.589 14.066 1.00 94.56 73 ILE A CA 1
ATOM 565 C C . ILE A 1 73 ? 2.063 3.402 13.357 1.00 94.56 73 ILE A C 1
ATOM 567 O O . ILE A 1 73 ? 1.702 3.101 12.224 1.00 94.56 73 ILE A O 1
ATOM 571 N N . SER A 1 74 ? 2.985 2.700 14.018 1.00 95.19 74 SER A N 1
ATOM 572 C CA . SER A 1 74 ? 3.644 1.529 13.427 1.00 95.19 74 SER A CA 1
ATOM 573 C C . SER A 1 74 ? 2.639 0.423 13.104 1.00 95.19 74 SER A C 1
ATOM 575 O O . SER A 1 74 ? 2.661 -0.137 12.009 1.00 95.19 74 SER A O 1
ATOM 577 N N . PHE A 1 75 ? 1.720 0.141 14.027 1.00 95.88 75 PHE A N 1
ATOM 578 C CA . PHE A 1 75 ? 0.657 -0.836 13.825 1.00 95.88 75 PHE A CA 1
ATOM 579 C C . PHE A 1 75 ? -0.321 -0.394 12.733 1.00 95.88 75 PHE A C 1
ATOM 581 O O . PHE A 1 75 ? -0.636 -1.182 11.845 1.00 95.88 75 PHE A O 1
ATOM 588 N N . ALA A 1 76 ? -0.747 0.871 12.738 1.00 95.75 76 ALA A N 1
ATOM 589 C CA . ALA A 1 76 ? -1.599 1.430 11.693 1.00 95.75 76 ALA A CA 1
ATOM 590 C C . ALA A 1 76 ? -0.935 1.316 10.313 1.00 95.75 76 ALA A C 1
ATOM 592 O O . ALA A 1 76 ? -1.572 0.884 9.355 1.00 95.75 76 ALA A O 1
ATOM 593 N N . LEU A 1 77 ? 0.361 1.621 10.217 1.00 97.06 77 LEU A N 1
ATOM 594 C CA . LEU A 1 77 ? 1.124 1.504 8.979 1.00 97.06 77 LEU A CA 1
ATOM 595 C C . LEU A 1 77 ? 1.243 0.045 8.526 1.00 97.06 77 LEU A C 1
ATOM 597 O O . LEU A 1 77 ? 1.093 -0.234 7.337 1.00 97.06 77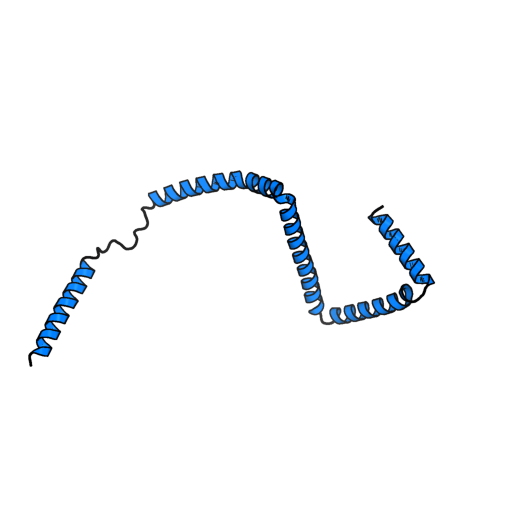 LEU A O 1
ATOM 601 N N . LEU A 1 78 ? 1.441 -0.892 9.457 1.00 97.50 78 LEU A N 1
ATOM 602 C CA . LEU A 1 78 ? 1.435 -2.327 9.167 1.00 97.50 78 LEU A CA 1
ATOM 603 C C . LEU A 1 78 ? 0.072 -2.750 8.594 1.00 97.50 78 LEU A C 1
ATOM 605 O O . LEU A 1 78 ? 0.013 -3.350 7.521 1.00 97.50 78 LEU A O 1
ATOM 609 N N . VAL A 1 79 ? -1.025 -2.385 9.260 1.00 97.81 79 VAL A N 1
ATOM 610 C CA . VAL A 1 79 ? -2.390 -2.711 8.818 1.00 97.81 79 VAL A CA 1
ATOM 611 C C . VAL A 1 79 ? -2.680 -2.125 7.437 1.00 97.81 79 VAL A C 1
ATOM 613 O O . VAL A 1 79 ? -3.184 -2.839 6.568 1.00 97.81 79 VAL A O 1
ATOM 616 N N . VAL A 1 80 ? -2.316 -0.862 7.195 1.00 98.06 80 VAL A N 1
ATOM 617 C CA . VAL A 1 80 ? -2.459 -0.217 5.880 1.00 98.06 80 VAL A CA 1
ATOM 618 C C . VAL A 1 80 ? -1.642 -0.956 4.826 1.00 98.06 80 VAL A C 1
ATOM 620 O O . VAL A 1 80 ? -2.160 -1.256 3.754 1.00 98.06 80 VAL A O 1
ATOM 623 N N . THR A 1 81 ? -0.396 -1.311 5.137 1.00 97.94 81 THR A N 1
ATOM 624 C CA . THR A 1 81 ? 0.491 -2.031 4.213 1.00 97.94 81 THR A CA 1
ATOM 625 C C . THR A 1 81 ? -0.074 -3.402 3.852 1.00 97.94 81 THR A C 1
ATOM 627 O O . THR A 1 81 ? -0.126 -3.760 2.677 1.00 97.94 81 THR A O 1
ATOM 630 N N . VAL A 1 82 ? -0.547 -4.165 4.840 1.00 98.19 82 VAL A N 1
ATOM 631 C CA . VAL A 1 82 ? -1.153 -5.486 4.615 1.00 98.19 82 VAL A CA 1
ATOM 632 C C . VAL A 1 82 ? -2.442 -5.366 3.809 1.00 98.19 82 VAL A C 1
ATOM 634 O O . VAL A 1 82 ? -2.669 -6.162 2.900 1.00 98.19 82 VAL A O 1
ATOM 637 N N . THR A 1 83 ? -3.268 -4.363 4.103 1.00 97.62 83 THR A N 1
ATOM 638 C CA . THR A 1 83 ? -4.512 -4.106 3.364 1.00 97.62 83 THR A CA 1
ATOM 639 C C . THR A 1 83 ? -4.219 -3.734 1.914 1.00 97.62 83 THR A C 1
ATOM 641 O O . THR A 1 83 ? -4.845 -4.269 1.001 1.00 97.62 83 THR A O 1
ATOM 644 N N . LEU A 1 84 ? -3.224 -2.879 1.680 1.00 98.06 84 LEU A N 1
ATOM 645 C CA . LEU A 1 84 ? -2.799 -2.504 0.337 1.00 98.06 84 LEU A CA 1
ATOM 646 C C . LEU A 1 84 ? -2.248 -3.711 -0.432 1.00 98.06 84 LEU A C 1
ATOM 648 O O . LEU A 1 84 ? -2.604 -3.915 -1.589 1.00 98.06 84 LEU A O 1
ATOM 652 N N . LEU A 1 85 ? -1.434 -4.546 0.218 1.00 97.81 85 LEU A N 1
ATOM 653 C CA . LEU A 1 85 ? -0.926 -5.775 -0.386 1.00 97.81 85 LEU A CA 1
ATOM 654 C C . LEU A 1 85 ? -2.072 -6.722 -0.761 1.00 97.81 85 LEU A C 1
ATOM 656 O O . LEU A 1 85 ? -2.097 -7.242 -1.872 1.00 97.81 85 LEU A O 1
ATOM 660 N N . ARG A 1 86 ? -3.054 -6.901 0.130 1.00 97.81 86 ARG A N 1
ATOM 661 C CA . ARG A 1 86 ? -4.269 -7.682 -0.147 1.00 97.81 86 ARG A CA 1
ATOM 662 C C . ARG A 1 86 ? -5.041 -7.129 -1.339 1.00 97.81 86 ARG A C 1
ATOM 664 O O . ARG A 1 86 ? -5.503 -7.918 -2.153 1.00 97.81 86 ARG A O 1
ATOM 671 N N . LEU A 1 87 ? -5.155 -5.807 -1.458 1.00 97.56 87 LEU A N 1
ATOM 672 C CA . LEU A 1 87 ? -5.823 -5.172 -2.591 1.00 97.56 87 LEU A CA 1
ATOM 673 C C . LEU A 1 87 ? -5.088 -5.455 -3.906 1.00 97.56 87 LEU A C 1
ATOM 675 O O . LEU A 1 87 ? -5.725 -5.824 -4.886 1.00 97.56 87 LEU A O 1
ATOM 679 N N . ILE A 1 88 ? -3.757 -5.339 -3.922 1.00 96.81 88 ILE A N 1
ATOM 680 C CA . ILE A 1 88 ? -2.942 -5.657 -5.106 1.00 96.81 88 ILE A CA 1
ATOM 681 C C . ILE A 1 88 ? -3.122 -7.126 -5.506 1.00 96.81 88 ILE A C 1
ATOM 683 O O . ILE A 1 88 ? -3.331 -7.413 -6.683 1.00 96.81 88 ILE A O 1
ATOM 687 N N . LEU A 1 89 ? -3.084 -8.046 -4.537 1.00 96.31 89 LEU A N 1
ATOM 688 C CA . LEU A 1 89 ? -3.305 -9.473 -4.786 1.00 96.31 89 LEU A CA 1
ATOM 689 C C . LEU A 1 89 ? -4.716 -9.743 -5.323 1.00 96.31 89 LEU A C 1
ATOM 691 O O . LEU A 1 89 ? -4.853 -10.450 -6.309 1.00 96.31 89 LEU A O 1
ATOM 695 N N . ALA A 1 90 ? -5.745 -9.116 -4.751 1.00 96.25 90 ALA A N 1
ATOM 696 C CA . ALA A 1 90 ? -7.121 -9.267 -5.221 1.00 96.25 90 ALA A CA 1
ATOM 697 C C . ALA A 1 90 ? -7.310 -8.754 -6.658 1.00 96.25 90 ALA A C 1
ATOM 699 O O . ALA A 1 90 ? -8.036 -9.356 -7.446 1.00 96.25 90 ALA A O 1
ATOM 700 N N . VAL A 1 91 ? -6.647 -7.652 -7.020 1.00 94.44 91 VAL A N 1
ATOM 701 C CA . VAL A 1 91 ? -6.642 -7.154 -8.403 1.00 94.44 91 VAL A CA 1
ATOM 702 C C . VAL A 1 91 ? -5.931 -8.140 -9.328 1.00 94.44 91 VAL A C 1
ATOM 704 O O . VAL A 1 91 ? -6.419 -8.394 -10.426 1.00 94.44 91 VAL A O 1
ATOM 707 N N . LEU A 1 92 ? -4.802 -8.706 -8.898 1.00 92.81 92 LEU A N 1
ATOM 708 C CA . LEU A 1 92 ? -4.079 -9.710 -9.675 1.00 92.81 92 LEU A CA 1
ATOM 709 C C . LEU A 1 92 ? -4.924 -10.973 -9.893 1.00 92.81 92 LEU A C 1
ATOM 711 O O . LEU A 1 92 ? -4.978 -11.470 -11.015 1.00 92.81 92 LEU A O 1
ATOM 715 N N . ASP A 1 93 ? -5.624 -11.441 -8.861 1.00 93.31 93 ASP A N 1
ATOM 716 C CA . ASP A 1 93 ? -6.559 -12.566 -8.954 1.00 93.31 93 ASP A CA 1
ATOM 717 C C . ASP A 1 93 ? -7.681 -12.260 -9.960 1.00 93.31 93 ASP A C 1
ATOM 719 O O . ASP A 1 93 ? -7.897 -13.025 -10.895 1.00 93.31 93 ASP A O 1
ATOM 723 N N . ALA A 1 94 ? -8.305 -11.081 -9.866 1.00 93.62 94 ALA A N 1
ATOM 724 C CA . ALA A 1 94 ? -9.357 -10.664 -10.797 1.00 93.62 94 ALA A CA 1
ATOM 725 C C . ALA A 1 94 ? -8.869 -10.544 -12.254 1.00 93.62 94 ALA A C 1
ATOM 727 O O . ALA A 1 94 ? -9.612 -10.825 -13.193 1.00 93.62 94 ALA A O 1
ATOM 728 N N . ILE A 1 95 ? -7.620 -10.118 -12.462 1.00 92.00 95 ILE A N 1
ATOM 729 C CA . ILE A 1 95 ? -6.989 -10.090 -13.787 1.00 92.00 95 ILE A CA 1
ATOM 730 C C . ILE A 1 95 ? -6.762 -11.513 -14.308 1.00 92.00 95 ILE A C 1
ATOM 732 O O . ILE A 1 95 ? -6.985 -11.768 -15.493 1.00 92.00 95 ILE A O 1
ATOM 736 N N . ASN A 1 96 ? -6.319 -12.426 -13.442 1.00 91.44 96 ASN A N 1
ATOM 737 C CA . ASN A 1 96 ? -6.069 -13.825 -13.788 1.00 91.44 96 ASN A CA 1
ATOM 738 C C . ASN A 1 96 ? -7.348 -14.590 -14.139 1.00 91.44 96 ASN A C 1
ATOM 740 O O . ASN A 1 96 ? -7.307 -15.462 -15.007 1.00 91.44 96 ASN A O 1
ATOM 744 N N . ASP A 1 97 ? -8.484 -14.207 -13.558 1.00 92.69 97 ASP A N 1
ATOM 745 C CA . ASP A 1 97 ? -9.800 -14.749 -13.912 1.00 92.69 97 ASP A CA 1
ATOM 746 C C . ASP A 1 97 ? -10.259 -14.344 -15.326 1.00 92.69 97 ASP A C 1
ATOM 748 O O . ASP A 1 97 ? -11.168 -14.962 -15.891 1.00 92.69 97 ASP A O 1
ATOM 752 N N . ILE A 1 98 ? -9.635 -13.327 -15.936 1.00 92.56 98 ILE A N 1
ATOM 753 C CA . ILE A 1 98 ? -9.931 -12.905 -17.307 1.00 92.56 98 ILE A CA 1
ATOM 754 C C . ILE A 1 98 ? -8.955 -13.611 -18.268 1.00 92.56 98 ILE A C 1
ATOM 756 O O . ILE A 1 98 ? -7.798 -13.196 -18.396 1.00 92.56 98 ILE A O 1
ATOM 760 N N . PRO A 1 99 ? -9.413 -14.622 -19.033 1.00 84.19 99 PRO A N 1
ATOM 761 C CA . PRO A 1 99 ? -8.541 -15.574 -19.731 1.00 84.19 99 PRO A CA 1
ATOM 762 C C . PRO A 1 99 ? -7.629 -14.953 -20.797 1.00 84.19 99 PRO A C 1
ATOM 764 O O . PRO A 1 99 ? -6.617 -15.545 -21.159 1.00 84.19 99 PRO A O 1
ATOM 767 N N . LEU A 1 100 ? -7.965 -13.768 -21.315 1.00 90.69 100 LEU A N 1
ATOM 768 C CA . LEU A 1 100 ? -7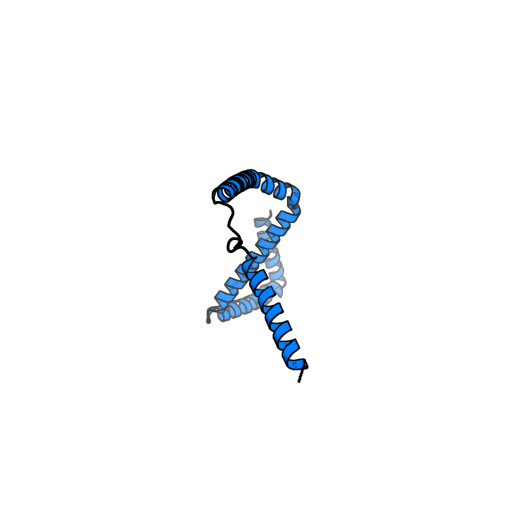.143 -13.065 -22.303 1.00 90.69 100 LEU A CA 1
ATOM 769 C C . LEU A 1 100 ? -6.218 -12.011 -21.684 1.00 90.69 100 LEU A C 1
ATOM 771 O O . LEU A 1 100 ? -5.179 -11.722 -22.265 1.00 90.69 100 LEU A O 1
ATOM 775 N N . LEU A 1 101 ? -6.557 -11.427 -20.531 1.00 90.81 101 LEU A N 1
ATOM 776 C CA . LEU A 1 101 ? -5.764 -10.329 -19.964 1.00 90.81 101 LEU A CA 1
ATOM 777 C C . LEU A 1 101 ? -4.486 -10.830 -19.302 1.00 90.81 101 LEU A C 1
ATOM 779 O O . LEU A 1 101 ? -3.431 -10.240 -19.525 1.00 90.81 101 LEU A O 1
ATOM 783 N N . SER A 1 102 ? -4.566 -11.925 -18.546 1.00 89.62 102 SER A N 1
ATOM 784 C CA . SER A 1 102 ? -3.403 -12.527 -17.886 1.00 89.62 102 SER A CA 1
ATOM 785 C C . SER A 1 102 ? -2.242 -12.820 -18.858 1.00 89.62 102 SER A C 1
ATOM 787 O O . SER A 1 102 ? -1.175 -12.219 -18.692 1.00 89.62 102 SER A O 1
ATOM 789 N N . PRO A 1 103 ? -2.427 -13.593 -19.952 1.00 92.19 103 PRO A N 1
ATOM 790 C CA . PRO A 1 103 ? -1.337 -13.867 -20.893 1.00 92.19 103 PRO A CA 1
ATOM 791 C C . PRO A 1 103 ? -0.863 -12.624 -21.665 1.00 92.19 103 PRO A C 1
ATOM 793 O O . PRO A 1 103 ? 0.312 -12.532 -22.020 1.00 92.19 103 PRO A O 1
ATOM 796 N N . LEU A 1 104 ? -1.735 -11.641 -21.923 1.00 93.94 104 LEU A N 1
ATOM 797 C CA . LEU A 1 104 ? -1.338 -10.391 -22.581 1.00 93.94 104 LEU A CA 1
ATOM 798 C C . LEU A 1 104 ? -0.453 -9.521 -21.683 1.00 93.94 104 LEU A C 1
ATOM 800 O O . LEU A 1 104 ? 0.522 -8.937 -22.166 1.00 93.94 104 LEU A O 1
ATOM 804 N N . LEU A 1 105 ? -0.773 -9.431 -20.391 1.00 93.38 105 LEU A N 1
ATOM 805 C CA . LEU A 1 105 ? 0.029 -8.695 -19.416 1.00 93.38 105 LEU A CA 1
ATOM 806 C C . LEU A 1 105 ? 1.357 -9.396 -19.141 1.00 93.38 105 LEU A C 1
ATOM 808 O O . LEU A 1 105 ? 2.379 -8.717 -19.063 1.00 93.38 105 LEU A O 1
ATOM 812 N N . GLU A 1 106 ? 1.369 -10.727 -19.071 1.00 92.56 106 GLU A N 1
ATOM 813 C CA . GLU A 1 106 ? 2.603 -11.506 -18.949 1.00 92.56 106 GLU A CA 1
ATOM 814 C C . GLU A 1 106 ? 3.521 -11.278 -20.158 1.00 92.56 106 GLU A C 1
ATOM 816 O O . GLU A 1 106 ? 4.686 -10.907 -19.996 1.00 92.56 106 GLU A O 1
ATOM 821 N N . LEU A 1 107 ? 2.985 -11.398 -21.377 1.00 96.31 107 LEU A N 1
ATOM 822 C CA . LEU A 1 107 ? 3.752 -11.163 -22.600 1.00 96.31 107 LEU A CA 1
ATOM 823 C C . LEU A 1 107 ? 4.253 -9.715 -22.691 1.00 96.31 107 LEU A C 1
ATOM 825 O O . LEU A 1 107 ? 5.406 -9.482 -23.058 1.00 96.31 107 LEU A O 1
ATOM 829 N N . THR A 1 108 ? 3.411 -8.743 -22.333 1.00 95.69 108 THR A N 1
ATOM 830 C CA . THR A 1 108 ? 3.787 -7.322 -22.301 1.00 95.69 108 THR A CA 1
ATOM 831 C C . THR A 1 108 ? 4.884 -7.071 -21.274 1.00 95.69 108 THR A C 1
ATOM 833 O O . THR A 1 108 ? 5.863 -6.394 -21.584 1.00 95.69 108 THR A O 1
ATOM 836 N N . GLY A 1 109 ? 4.754 -7.641 -20.075 1.00 95.06 109 GLY A N 1
ATOM 837 C CA . GLY A 1 109 ? 5.735 -7.527 -19.003 1.00 95.06 109 GLY A CA 1
ATOM 838 C C . GLY A 1 109 ? 7.081 -8.100 -19.424 1.00 95.06 109 GLY A C 1
ATOM 839 O O . GLY A 1 109 ? 8.078 -7.382 -19.420 1.00 95.06 109 GLY A O 1
ATOM 840 N N . ILE A 1 110 ? 7.108 -9.351 -19.885 1.00 96.94 110 ILE A N 1
ATOM 841 C CA . ILE A 1 110 ? 8.332 -10.008 -20.360 1.00 96.94 110 ILE A CA 1
ATOM 842 C C . ILE A 1 110 ? 8.938 -9.239 -21.539 1.00 96.94 110 ILE A C 1
ATOM 844 O O . ILE A 1 110 ? 10.135 -8.942 -21.533 1.00 96.94 110 ILE A O 1
ATOM 848 N N . GLY A 1 111 ? 8.127 -8.867 -22.531 1.00 97.31 111 GLY A N 1
ATOM 849 C CA . GLY A 1 111 ? 8.582 -8.117 -23.699 1.00 97.31 111 GLY A CA 1
ATOM 850 C C . GLY A 1 111 ? 9.207 -6.776 -23.316 1.00 97.31 111 GLY A C 1
ATOM 851 O O . GLY A 1 111 ? 10.307 -6.449 -23.773 1.00 97.31 111 GLY A O 1
ATOM 852 N N . TYR A 1 112 ? 8.554 -6.027 -22.427 1.00 96.31 112 TYR A N 1
ATOM 853 C CA . TYR A 1 112 ? 9.053 -4.740 -21.962 1.00 96.31 112 TYR A CA 1
ATOM 854 C C . TYR A 1 112 ? 10.298 -4.892 -21.089 1.00 96.31 112 TYR A C 1
ATOM 856 O O . TYR A 1 112 ? 11.262 -4.156 -21.287 1.00 96.31 112 TYR A O 1
ATOM 864 N N . THR A 1 113 ? 10.337 -5.867 -20.177 1.00 96.56 113 THR A N 1
ATOM 865 C CA . THR A 1 113 ? 11.512 -6.139 -19.339 1.00 96.56 113 THR A CA 1
ATOM 866 C C . THR A 1 113 ? 12.722 -6.515 -20.187 1.00 96.56 113 THR A C 1
ATOM 868 O O . THR A 1 113 ? 13.809 -5.972 -19.967 1.00 96.56 113 THR A O 1
ATOM 871 N N . ILE A 1 114 ? 12.550 -7.388 -21.184 1.00 96.31 114 ILE A N 1
ATOM 872 C CA . ILE A 1 114 ? 13.616 -7.762 -22.120 1.00 96.31 114 ILE A CA 1
ATOM 873 C C . ILE A 1 114 ? 14.081 -6.518 -22.883 1.00 96.31 114 ILE A C 1
ATOM 875 O O . ILE A 1 114 ? 15.262 -6.167 -22.831 1.00 96.31 114 ILE A O 1
ATOM 879 N N . TRP A 1 115 ? 13.164 -5.803 -23.538 1.00 93.81 115 TRP A N 1
ATOM 880 C CA . TRP A 1 115 ? 13.494 -4.617 -24.330 1.00 93.81 115 TRP A CA 1
ATOM 881 C C . TRP A 1 115 ? 14.204 -3.543 -23.499 1.00 93.81 115 TRP A C 1
ATOM 883 O O . TRP A 1 115 ? 15.265 -3.056 -23.894 1.00 93.81 115 TRP A O 1
ATOM 893 N N . PHE A 1 116 ? 13.670 -3.223 -22.321 1.00 94.38 116 PHE A N 1
ATOM 894 C CA . PHE A 1 116 ? 14.229 -2.243 -21.397 1.00 94.38 116 PHE A CA 1
ATOM 895 C C . PHE A 1 116 ? 15.634 -2.640 -20.937 1.00 94.38 116 PHE A C 1
ATOM 897 O O . PHE A 1 116 ? 16.558 -1.823 -20.976 1.00 94.38 116 PHE A O 1
ATOM 904 N N . THR A 1 117 ? 15.831 -3.912 -20.585 1.00 94.19 117 THR A N 1
ATOM 905 C CA . THR A 1 117 ? 17.138 -4.425 -20.160 1.00 94.19 117 THR A CA 1
ATOM 906 C C . THR A 1 117 ? 18.172 -4.303 -21.276 1.00 94.19 117 THR A C 1
ATOM 908 O O . THR A 1 117 ? 19.242 -3.719 -21.074 1.00 94.19 117 THR A O 1
ATOM 911 N N . PHE A 1 118 ? 17.848 -4.759 -22.486 1.00 92.00 118 PHE A N 1
ATOM 912 C CA . PHE A 1 118 ? 18.760 -4.642 -23.626 1.00 92.00 118 PHE A CA 1
ATOM 913 C C . PHE A 1 118 ? 19.031 -3.188 -24.029 1.00 92.00 118 PHE A C 1
ATOM 915 O O . PHE A 1 118 ? 20.155 -2.841 -24.413 1.00 92.00 118 PHE A O 1
ATOM 922 N N . ARG A 1 119 ? 18.016 -2.324 -23.951 1.00 90.19 119 ARG A N 1
ATOM 923 C CA . ARG A 1 119 ? 18.086 -0.945 -24.442 1.00 90.19 119 ARG A CA 1
ATOM 924 C C . ARG A 1 119 ? 18.728 0.024 -23.461 1.00 90.19 119 ARG A C 1
ATOM 926 O O . ARG A 1 119 ? 19.385 0.950 -23.935 1.00 90.19 119 ARG A O 1
ATOM 933 N N . TYR A 1 120 ? 18.526 -0.155 -22.159 1.00 91.00 120 TYR A N 1
ATOM 934 C CA . TYR A 1 120 ? 18.957 0.800 -21.135 1.00 91.00 120 TYR A CA 1
ATOM 935 C C . TYR A 1 120 ? 19.952 0.204 -20.145 1.00 91.00 120 TYR A C 1
ATOM 937 O O . TYR A 1 120 ? 20.872 0.911 -19.743 1.00 91.00 120 TYR A O 1
ATOM 945 N N . LEU A 1 121 ? 19.837 -1.085 -19.800 1.00 90.69 121 LEU A N 1
ATOM 946 C CA . LEU A 1 121 ? 20.733 -1.712 -18.824 1.00 90.69 121 LEU A CA 1
ATOM 947 C C . LEU A 1 121 ? 21.989 -2.337 -19.417 1.00 90.69 121 LEU A C 1
ATOM 949 O O . LEU A 1 121 ? 22.918 -2.534 -18.652 1.00 90.69 121 LEU A O 1
ATOM 953 N N . LEU A 1 122 ? 22.095 -2.665 -20.705 1.00 90.00 122 LEU A N 1
ATOM 954 C CA . LEU A 1 122 ? 23.324 -3.279 -21.252 1.00 90.00 122 LEU A CA 1
ATOM 955 C C . LEU A 1 122 ? 24.265 -2.278 -21.932 1.00 90.00 122 LEU A C 1
ATOM 957 O O . LEU A 1 122 ? 25.483 -2.436 -21.876 1.00 90.00 122 LEU A O 1
ATOM 961 N N . LYS A 1 123 ? 23.722 -1.229 -22.549 1.00 87.56 123 LYS A N 1
ATOM 962 C CA . LYS A 1 123 ? 24.501 -0.250 -23.315 1.00 87.56 123 LYS A CA 1
ATOM 963 C C . LYS A 1 123 ? 24.973 0.895 -22.408 1.00 87.56 123 LYS A C 1
ATOM 965 O O . LYS A 1 123 ? 24.172 1.554 -21.755 1.00 87.56 123 LYS A O 1
ATOM 970 N N . GLY A 1 124 ? 26.282 1.155 -22.382 1.00 80.81 124 GLY A N 1
ATOM 971 C CA . GLY A 1 124 ? 26.896 2.194 -21.538 1.00 80.81 124 GLY A CA 1
ATOM 972 C C . GLY A 1 124 ? 26.280 3.598 -21.681 1.00 80.81 124 GLY A C 1
ATOM 973 O O . GLY A 1 124 ? 25.879 4.166 -20.666 1.00 80.81 124 GLY A O 1
ATOM 974 N N . PRO A 1 125 ? 26.119 4.138 -22.906 1.00 82.94 125 PRO A N 1
ATOM 975 C CA . PRO A 1 125 ? 25.554 5.479 -23.107 1.00 82.94 125 PRO A CA 1
ATOM 976 C C . PRO A 1 125 ? 24.124 5.627 -22.573 1.00 82.94 125 PRO A C 1
ATOM 978 O O . PRO A 1 125 ? 23.735 6.663 -22.046 1.00 82.94 125 PRO A O 1
ATOM 981 N N . THR A 1 126 ? 23.335 4.562 -22.656 1.00 87.12 126 THR A N 1
ATOM 982 C CA . THR A 1 126 ? 21.908 4.584 -22.322 1.00 87.12 126 THR A CA 1
ATOM 983 C C . THR A 1 126 ? 21.661 4.323 -20.839 1.00 87.12 126 THR A C 1
ATOM 985 O O . THR A 1 126 ? 20.613 4.697 -20.321 1.00 87.12 126 THR A O 1
ATOM 988 N N . ARG A 1 127 ? 22.640 3.733 -20.134 1.00 89.56 127 ARG A N 1
ATOM 989 C CA . ARG A 1 127 ? 22.666 3.699 -18.663 1.00 89.56 127 ARG A CA 1
ATOM 990 C C . ARG A 1 127 ? 22.816 5.106 -18.088 1.00 89.56 127 ARG A C 1
ATOM 992 O O . ARG A 1 127 ? 22.138 5.435 -17.123 1.00 89.56 127 ARG A O 1
ATOM 999 N N . GLN A 1 128 ? 23.686 5.928 -18.684 1.00 90.25 128 GLN A N 1
ATOM 1000 C CA . GLN A 1 128 ? 23.889 7.316 -18.251 1.00 90.25 128 GLN A CA 1
ATOM 1001 C C . GLN A 1 128 ? 22.638 8.164 -18.495 1.00 90.25 128 GLN A C 1
ATOM 1003 O O . GLN A 1 128 ? 22.216 8.895 -17.605 1.00 90.25 128 GLN A O 1
ATOM 1008 N N . GLU A 1 129 ? 22.003 8.006 -19.659 1.00 88.31 129 GLU A N 1
ATOM 1009 C CA . GLU A 1 129 ? 20.718 8.642 -19.977 1.00 88.31 129 GLU A CA 1
ATOM 1010 C C . GLU A 1 1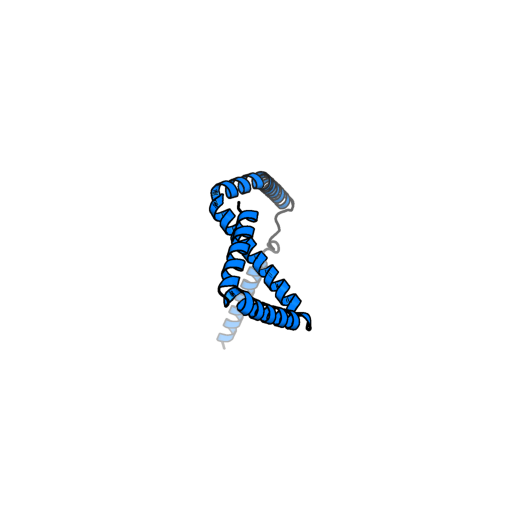29 ? 19.623 8.255 -18.967 1.00 88.31 129 GLU A C 1
ATOM 1012 O O . GLU A 1 129 ? 18.919 9.123 -18.449 1.00 88.31 129 GLU A O 1
ATOM 1017 N N . LEU A 1 130 ? 19.507 6.961 -18.639 1.00 91.38 130 LEU A N 1
ATOM 1018 C CA . LEU A 1 130 ? 18.536 6.478 -17.656 1.00 91.38 130 LEU A CA 1
ATOM 1019 C C . LEU A 1 130 ? 18.812 7.048 -16.258 1.00 91.38 130 LEU A C 1
ATOM 1021 O O . LEU A 1 130 ? 17.881 7.518 -15.610 1.00 91.38 130 LEU A O 1
ATOM 1025 N N . GLY A 1 131 ? 20.072 7.045 -15.815 1.00 91.88 131 GLY A N 1
ATOM 1026 C CA . GLY A 1 131 ? 20.475 7.622 -14.530 1.00 91.88 131 GLY A CA 1
ATOM 1027 C C . GLY A 1 131 ? 20.138 9.109 -14.433 1.00 91.88 131 GLY A C 1
ATOM 1028 O O . GLY A 1 131 ? 19.468 9.519 -13.491 1.00 91.88 131 GLY A O 1
ATOM 1029 N N . ALA A 1 132 ? 20.484 9.892 -15.460 1.00 93.06 132 ALA A N 1
ATOM 1030 C CA . ALA A 1 132 ? 20.150 11.314 -15.514 1.00 93.06 132 ALA A CA 1
ATOM 1031 C C . ALA A 1 132 ? 18.632 11.553 -15.454 1.00 93.06 132 ALA A C 1
ATOM 1033 O O . ALA A 1 132 ? 18.169 12.447 -14.749 1.00 93.06 132 ALA A O 1
ATOM 1034 N N . LYS A 1 133 ? 17.841 10.722 -16.145 1.00 91.19 133 LYS A N 1
ATOM 1035 C CA . LYS A 1 133 ? 16.375 10.813 -16.133 1.00 91.19 133 LYS A CA 1
ATOM 1036 C C . LYS A 1 133 ? 15.784 10.470 -14.763 1.00 91.19 133 LYS A C 1
ATOM 1038 O O . LYS A 1 133 ? 14.855 11.141 -14.322 1.00 91.19 133 LYS A O 1
ATOM 1043 N N . VAL A 1 134 ? 16.325 9.456 -14.087 1.00 93.69 134 VAL A N 1
ATOM 1044 C CA . VAL A 1 134 ? 15.938 9.096 -12.714 1.00 93.69 134 VAL A CA 1
ATOM 1045 C C . VAL A 1 134 ? 16.287 10.224 -11.743 1.00 93.69 134 VAL A C 1
ATOM 1047 O O . VAL A 1 134 ? 15.443 10.597 -10.931 1.00 93.69 134 VAL A O 1
ATOM 1050 N N . ASP A 1 135 ? 17.478 10.814 -11.859 1.00 93.88 135 ASP A N 1
ATOM 1051 C CA . ASP A 1 135 ? 17.902 11.937 -11.017 1.00 93.88 135 ASP A CA 1
ATOM 1052 C C . ASP A 1 135 ? 17.017 13.175 -11.216 1.00 93.88 135 ASP A C 1
ATOM 1054 O O . ASP A 1 135 ? 16.667 13.841 -10.241 1.00 93.88 135 ASP A O 1
ATOM 1058 N N . SER A 1 136 ? 16.609 13.471 -12.454 1.00 94.12 136 SER A N 1
ATOM 1059 C CA . SER A 1 136 ? 15.654 14.548 -12.743 1.00 94.12 136 SER A CA 1
ATOM 1060 C C . SER A 1 136 ? 14.297 14.312 -12.078 1.00 94.12 136 SER A C 1
ATOM 1062 O O . SER A 1 136 ? 13.797 15.210 -11.408 1.00 94.12 136 SER A O 1
ATOM 1064 N N . ILE A 1 137 ? 13.734 13.104 -12.196 1.00 94.50 137 ILE A N 1
ATOM 1065 C CA . ILE A 1 137 ? 12.453 12.757 -11.555 1.00 94.50 137 ILE A CA 1
ATOM 1066 C C . ILE A 1 137 ? 12.576 12.837 -10.030 1.00 94.50 137 ILE A C 1
ATOM 1068 O O . ILE A 1 137 ? 11.688 13.344 -9.349 1.00 94.50 137 ILE A O 1
ATOM 1072 N N . LYS A 1 138 ? 13.697 12.364 -9.477 1.00 93.62 138 LYS A N 1
ATOM 1073 C CA . LYS A 1 138 ? 13.959 12.426 -8.039 1.00 93.62 138 LYS A CA 1
ATOM 1074 C C . LYS A 1 138 ? 13.977 13.870 -7.533 1.00 93.62 138 LYS A C 1
ATOM 1076 O O . LYS A 1 138 ? 13.354 14.145 -6.512 1.00 93.62 138 LYS A O 1
ATOM 1081 N N . LYS A 1 139 ? 14.648 14.777 -8.248 1.00 93.94 139 LYS A N 1
ATOM 1082 C CA . LYS A 1 139 ? 14.649 16.216 -7.933 1.00 93.94 139 LYS A CA 1
ATOM 1083 C C . LYS A 1 139 ? 13.256 16.831 -8.038 1.00 93.94 139 LYS A C 1
ATOM 1085 O O . LYS A 1 139 ? 12.892 17.652 -7.214 1.00 93.94 139 LYS A O 1
ATOM 1090 N N . GLU A 1 140 ? 12.453 16.412 -9.010 1.00 92.00 140 GLU A N 1
ATOM 1091 C CA . GLU A 1 140 ? 11.091 16.931 -9.177 1.00 92.00 140 GLU A CA 1
ATOM 1092 C C . GLU A 1 140 ? 10.158 16.534 -8.021 1.00 92.00 140 GLU A C 1
ATOM 1094 O O . GLU A 1 140 ? 9.336 17.335 -7.586 1.00 92.00 140 GLU A O 1
ATOM 1099 N N . ILE A 1 141 ? 10.303 15.316 -7.491 1.00 93.44 141 ILE A N 1
ATOM 1100 C CA . ILE A 1 141 ? 9.445 14.808 -6.409 1.00 93.44 141 ILE A CA 1
ATOM 1101 C C . ILE A 1 141 ? 9.946 15.248 -5.023 1.00 93.44 141 ILE A C 1
ATOM 1103 O O . ILE A 1 141 ? 9.137 15.470 -4.124 1.00 93.44 141 ILE A O 1
ATOM 1107 N N . ILE A 1 142 ? 11.265 15.326 -4.827 1.00 90.62 142 ILE A N 1
ATOM 1108 C CA . ILE A 1 142 ? 11.883 15.473 -3.496 1.00 90.62 142 ILE A CA 1
ATOM 1109 C C . ILE A 1 142 ? 12.511 16.864 -3.283 1.00 90.62 142 ILE A C 1
ATOM 1111 O O . ILE A 1 142 ? 12.623 17.293 -2.135 1.00 90.62 142 ILE A O 1
ATOM 1115 N N . GLY A 1 143 ? 12.861 17.584 -4.357 1.00 68.00 143 GLY A N 1
ATOM 1116 C CA . GLY A 1 143 ? 13.701 18.790 -4.322 1.00 68.00 143 GLY A CA 1
ATOM 1117 C C . GLY A 1 143 ? 15.179 18.470 -4.509 1.00 68.00 143 GLY A C 1
ATOM 1118 O O . GLY A 1 143 ? 15.752 17.793 -3.627 1.00 68.00 143 GLY A O 1
#

Secondary structure (DSSP, 8-state):
--HHHHHHHHHHHHHHHHHHHHHTS-TT-S--PPPHHHHHHHHHHHHHHHHHHHHHHHHHHHHHHHHSHHHHHHHHHHHHHHHHHHHHHHHHHHHHTSTTHHHHHHHHHHHHHHHHIIIIISSHHHHHHHHHHHHHHHHHHH-

pLDDT: mean 82.57, std 16.02, range [41.44, 98.19]

InterPro domains:
  IPR025564 Cyanobacterial aminoacyl-tRNA synthetase, CAAD domain [PF14159] (59-143)
  IPR033344 Protein CURVATURE THYLAKOID 1 [PTHR33222] (67-143)

Radius of gyration: 39.45 Å; chains: 1; bounding box: 69×87×76 Å

Sequence (143 aa):
MDSELQQAEYTDAKIKEGIKALEASEPGTLAMLPPATETEEELQQFGGQISTFLAELPEYLGRFVNEYKLPVISFALLVVTVTLLRLILAVLDAINDIPLLSPLLELTGIGYTIWFTFRYLLKGPTRQELGAKVDSIKKEIIG